Protein AF-A0A0D6ABD8-F1 (afdb_monomer_lite)

Radius of gyration: 13.97 Å; chains: 1; bounding box: 37×17×31 Å

Sequence (48 aa):
MCHNRRISRHKVFQDLGARGKTSVDWFFGFKLHLVVNELGEILHMSRV

pLDDT: mean 83.05, std 7.7, range [59.94, 95.75]

Secondary structure (DSSP, 8-state):
---GGGGGG--TTTTT-EEEE-SS-EEEE--EEEEE-TT--EEEEEE-

Structure (mmCIF, N/CA/C/O backbone):
data_AF-A0A0D6ABD8-F1
#
_entry.id   AF-A0A0D6ABD8-F1
#
loop_
_atom_site.group_PDB
_atom_site.id
_atom_site.type_symbol
_atom_site.label_atom_id
_atom_site.label_alt_id
_atom_site.label_comp_id
_atom_site.label_asym_id
_ato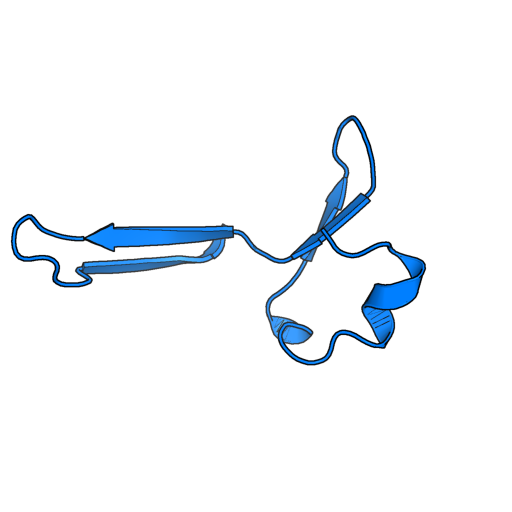m_site.label_entity_id
_atom_site.label_seq_id
_atom_site.pdbx_PDB_ins_code
_atom_site.Cartn_x
_atom_site.Cartn_y
_atom_site.Cartn_z
_atom_site.occupancy
_atom_site.B_iso_or_equiv
_atom_site.auth_seq_id
_atom_site.auth_comp_id
_atom_site.auth_asym_id
_atom_site.auth_atom_id
_atom_site.pdbx_PDB_model_num
ATOM 1 N N . MET A 1 1 ? 4.926 5.219 -5.788 1.00 59.94 1 MET A N 1
ATOM 2 C CA . MET A 1 1 ? 5.342 4.230 -6.806 1.00 59.94 1 MET A CA 1
ATOM 3 C C . MET A 1 1 ? 6.811 3.900 -6.613 1.00 59.94 1 MET A C 1
ATOM 5 O O . MET A 1 1 ? 7.632 4.811 -6.603 1.00 59.94 1 MET A O 1
ATOM 9 N N . CYS A 1 2 ? 7.158 2.632 -6.401 1.00 67.12 2 CYS A N 1
ATOM 10 C CA . CYS A 1 2 ? 8.561 2.231 -6.291 1.00 67.12 2 CYS A CA 1
ATOM 11 C C . CYS A 1 2 ? 9.175 2.031 -7.672 1.00 67.12 2 CYS A C 1
ATOM 13 O O . CYS A 1 2 ? 8.602 1.334 -8.501 1.00 67.12 2 CYS A O 1
ATOM 15 N N . HIS A 1 3 ? 10.359 2.604 -7.892 1.00 71.69 3 HIS A N 1
ATOM 16 C CA . HIS A 1 3 ? 11.162 2.308 -9.076 1.00 71.69 3 HIS A CA 1
ATOM 17 C C . HIS A 1 3 ? 11.538 0.824 -9.110 1.00 71.69 3 HIS A C 1
ATOM 19 O O . HIS A 1 3 ? 11.948 0.272 -8.084 1.00 71.69 3 HIS A O 1
ATOM 25 N N . ASN A 1 4 ? 11.522 0.215 -10.300 1.00 73.88 4 ASN A N 1
ATOM 26 C CA . ASN A 1 4 ? 11.840 -1.205 -10.501 1.00 73.88 4 ASN A CA 1
ATOM 27 C C . ASN A 1 4 ? 13.149 -1.656 -9.829 1.00 73.88 4 ASN A C 1
ATOM 29 O O . ASN A 1 4 ? 13.217 -2.731 -9.238 1.00 73.88 4 ASN A O 1
ATOM 33 N N . ARG A 1 5 ? 14.178 -0.800 -9.841 1.00 79.50 5 ARG A N 1
ATOM 34 C CA . ARG A 1 5 ? 15.491 -1.077 -9.229 1.00 79.50 5 ARG A CA 1
ATOM 35 C C . ARG A 1 5 ? 15.450 -1.232 -7.703 1.00 79.50 5 ARG A C 1
ATOM 37 O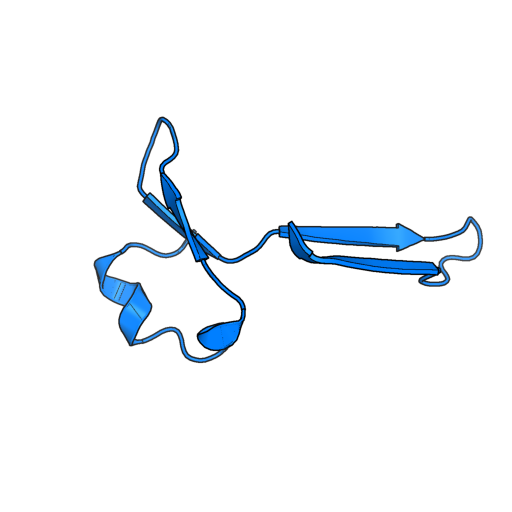 O . ARG A 1 5 ? 16.385 -1.778 -7.131 1.0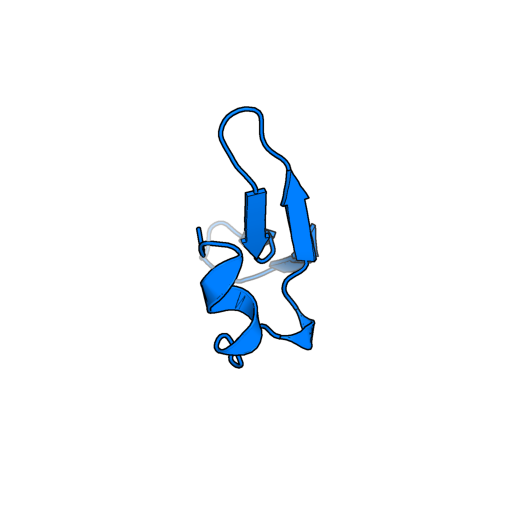0 79.50 5 ARG A O 1
ATOM 44 N N . ARG A 1 6 ? 14.412 -0.719 -7.035 1.00 78.94 6 ARG A N 1
ATOM 45 C CA . ARG A 1 6 ? 14.259 -0.745 -5.570 1.00 78.94 6 ARG A CA 1
ATOM 46 C C . ARG A 1 6 ? 13.266 -1.808 -5.088 1.00 78.94 6 ARG A C 1
ATOM 48 O O . ARG A 1 6 ? 13.118 -1.957 -3.881 1.00 78.94 6 ARG A O 1
ATOM 55 N N . ILE A 1 7 ? 12.631 -2.560 -5.994 1.00 79.81 7 ILE A N 1
ATOM 56 C CA . ILE A 1 7 ? 11.641 -3.596 -5.650 1.00 79.81 7 ILE A CA 1
ATOM 57 C C . ILE A 1 7 ? 12.247 -4.663 -4.733 1.00 79.81 7 ILE A C 1
ATOM 59 O O . ILE A 1 7 ? 11.652 -4.992 -3.717 1.00 79.81 7 ILE A O 1
ATOM 63 N N . SER A 1 8 ? 13.466 -5.134 -5.019 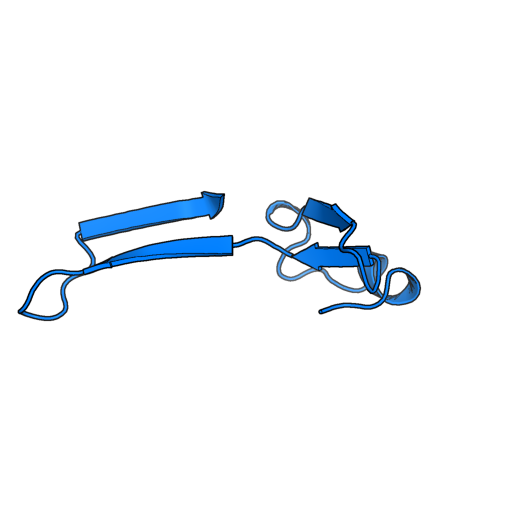1.00 79.94 8 SER A N 1
ATOM 64 C CA . SER A 1 8 ? 14.134 -6.174 -4.215 1.00 79.94 8 SER A CA 1
ATOM 65 C C . SER A 1 8 ? 14.433 -5.760 -2.769 1.00 79.94 8 SER A C 1
ATOM 67 O O . SER A 1 8 ? 14.652 -6.611 -1.913 1.00 79.94 8 SER A O 1
ATOM 69 N N . ARG A 1 9 ? 14.450 -4.453 -2.480 1.00 82.44 9 ARG A N 1
ATOM 70 C CA . ARG A 1 9 ? 14.633 -3.913 -1.124 1.00 82.44 9 ARG A CA 1
ATOM 71 C C . ARG A 1 9 ? 13.302 -3.698 -0.401 1.00 82.44 9 ARG A C 1
ATOM 73 O O . ARG A 1 9 ? 13.302 -3.407 0.792 1.00 82.44 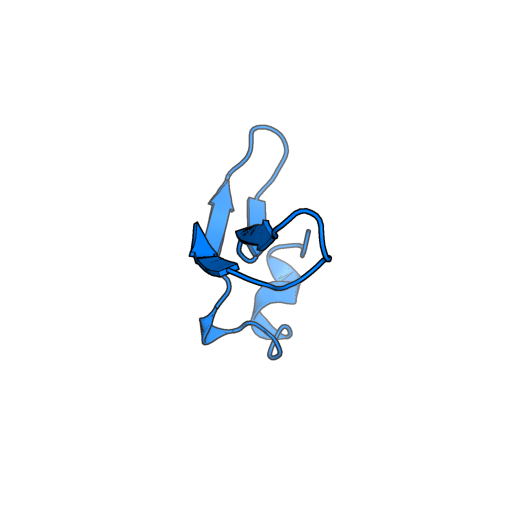9 ARG A O 1
ATOM 80 N N . HIS A 1 10 ? 12.179 -3.815 -1.105 1.00 78.62 10 HIS A N 1
ATOM 81 C CA . HIS A 1 10 ? 10.859 -3.514 -0.577 1.00 78.62 10 HIS A CA 1
ATOM 82 C C . HIS A 1 10 ? 10.250 -4.763 0.073 1.00 78.62 10 HIS A C 1
ATOM 84 O O . HIS A 1 10 ? 9.556 -5.540 -0.571 1.00 78.62 10 HIS A O 1
ATOM 90 N N . LYS A 1 11 ? 10.539 -4.960 1.364 1.00 77.69 11 LYS A N 1
ATOM 91 C CA . LYS A 1 11 ? 10.115 -6.154 2.122 1.00 77.69 11 LYS A CA 1
ATOM 92 C C . LYS A 1 11 ? 8.712 -6.052 2.728 1.00 77.69 11 LYS A C 1
ATOM 94 O O . LYS A 1 11 ? 8.084 -7.069 2.973 1.00 77.69 11 LYS A O 1
ATOM 99 N N . VAL A 1 12 ? 8.212 -4.832 2.949 1.00 80.25 12 VAL A N 1
ATOM 100 C CA . VAL A 1 12 ? 6.933 -4.580 3.649 1.00 80.25 12 VAL A CA 1
ATOM 101 C C . VAL A 1 12 ? 5.733 -5.145 2.886 1.00 80.25 12 VAL A C 1
ATOM 103 O O . VAL A 1 12 ? 4.778 -5.619 3.487 1.00 80.25 12 VAL A O 1
ATOM 106 N N . PHE A 1 13 ? 5.797 -5.128 1.557 1.00 75.00 13 PHE A N 1
ATOM 107 C CA . PHE A 1 13 ? 4.715 -5.586 0.688 1.00 75.00 13 PHE A CA 1
ATOM 108 C C . PHE A 1 13 ? 5.206 -6.618 -0.324 1.00 75.00 13 PHE A C 1
ATOM 110 O O . PHE A 1 13 ? 4.682 -6.684 -1.429 1.00 75.00 13 PHE A O 1
ATOM 117 N N . GLN A 1 14 ? 6.237 -7.394 0.019 1.00 75.56 14 GLN A N 1
ATOM 118 C CA . GLN A 1 14 ? 6.855 -8.336 -0.915 1.00 75.56 14 GLN A CA 1
ATOM 119 C C . GLN A 1 14 ? 5.861 -9.396 -1.417 1.00 75.56 14 GLN A C 1
ATOM 121 O O . GLN A 1 14 ? 5.854 -9.690 -2.608 1.00 75.56 14 GLN A O 1
ATOM 126 N N . ASP A 1 15 ? 4.977 -9.876 -0.540 1.00 78.69 15 ASP A N 1
ATOM 127 C CA . ASP A 1 15 ? 3.971 -10.903 -0.862 1.00 78.69 15 ASP A CA 1
ATOM 128 C C . ASP A 1 15 ? 2.598 -10.319 -1.241 1.00 78.69 15 ASP A C 1
ATOM 130 O O . ASP A 1 15 ? 1.681 -11.036 -1.647 1.00 78.69 15 ASP A O 1
ATOM 134 N N . LEU A 1 16 ? 2.437 -9.002 -1.092 1.00 78.44 16 LEU A N 1
ATOM 135 C CA . LEU A 1 16 ? 1.181 -8.291 -1.350 1.00 78.44 16 LEU A CA 1
ATOM 136 C C . LEU A 1 16 ? 1.234 -7.464 -2.636 1.00 78.44 16 LEU A C 1
ATOM 138 O O . LEU A 1 16 ? 0.211 -7.302 -3.293 1.00 78.44 16 LEU A O 1
ATOM 142 N N . GLY A 1 17 ? 2.403 -6.933 -2.991 1.00 80.38 17 GLY A N 1
ATOM 143 C CA . GLY A 1 17 ? 2.610 -6.072 -4.146 1.00 80.38 17 GLY A CA 1
ATOM 144 C C . GLY A 1 17 ? 2.817 -6.856 -5.437 1.00 80.38 17 GLY A C 1
ATOM 145 O O . GLY A 1 17 ? 3.624 -7.780 -5.499 1.00 80.38 17 GLY A O 1
ATOM 146 N N . ALA A 1 18 ? 2.140 -6.428 -6.500 1.00 83.44 18 ALA A N 1
ATOM 147 C CA . ALA A 1 18 ? 2.367 -6.906 -7.856 1.00 83.44 18 ALA A CA 1
ATOM 148 C C . ALA A 1 18 ? 3.083 -5.835 -8.687 1.00 83.44 18 ALA A C 1
ATOM 150 O O . ALA A 1 18 ? 3.022 -4.634 -8.401 1.00 83.44 18 ALA A O 1
ATOM 151 N N . ARG A 1 19 ? 3.778 -6.267 -9.744 1.00 83.31 19 ARG A N 1
ATOM 152 C CA . ARG A 1 19 ? 4.366 -5.346 -10.720 1.00 83.31 19 ARG A CA 1
ATOM 153 C C . ARG A 1 19 ? 3.349 -5.053 -11.820 1.00 83.31 19 ARG A C 1
ATOM 155 O O . ARG A 1 19 ? 2.921 -5.974 -12.506 1.00 83.31 19 ARG A O 1
ATOM 162 N N . GLY A 1 20 ? 3.016 -3.783 -12.023 1.00 83.12 20 GLY A N 1
ATOM 163 C CA . GLY A 1 20 ? 2.121 -3.334 -13.090 1.00 83.12 20 GLY A CA 1
ATOM 164 C C . GLY A 1 20 ? 2.796 -2.336 -14.028 1.00 83.12 20 GLY A C 1
ATOM 165 O O . GLY A 1 20 ? 3.732 -1.637 -13.637 1.00 83.12 20 GLY A O 1
ATOM 166 N N . LYS A 1 21 ? 2.329 -2.270 -15.279 1.00 84.50 21 LYS A N 1
ATOM 167 C CA . LYS A 1 21 ? 2.787 -1.298 -16.282 1.00 84.50 21 LYS A CA 1
ATOM 168 C C . LYS A 1 21 ? 1.706 -0.242 -16.491 1.00 84.50 21 LYS A C 1
ATOM 170 O O . LYS A 1 21 ? 0.562 -0.583 -16.769 1.00 84.50 21 LYS A O 1
ATOM 175 N N . THR A 1 22 ? 2.074 1.026 -16.364 1.00 80.06 22 THR A N 1
ATOM 176 C CA . THR A 1 22 ? 1.228 2.166 -16.744 1.00 80.06 22 THR A CA 1
ATOM 177 C C . THR A 1 22 ? 1.750 2.802 -18.029 1.00 80.06 22 THR A C 1
ATOM 179 O O . THR A 1 22 ? 2.811 2.424 -18.527 1.00 80.06 22 THR A O 1
ATOM 182 N N . SER A 1 23 ? 1.013 3.771 -18.573 1.00 82.69 23 SER A N 1
ATOM 183 C CA . SER A 1 23 ? 1.447 4.564 -19.731 1.00 82.69 23 SER A CA 1
ATOM 184 C C . SER A 1 23 ? 2.734 5.356 -19.476 1.00 82.69 23 SER A C 1
ATOM 186 O O . SER A 1 23 ? 3.416 5.711 -20.432 1.00 82.69 23 SER A O 1
ATOM 188 N N . VAL A 1 24 ? 3.066 5.616 -18.206 1.00 79.12 24 VAL A N 1
ATOM 189 C CA . VAL A 1 24 ? 4.197 6.464 -17.805 1.00 79.12 24 VAL A CA 1
ATOM 190 C C . VAL A 1 24 ? 5.393 5.636 -17.339 1.00 79.12 24 VAL A C 1
ATOM 192 O O . VAL A 1 24 ? 6.516 5.925 -17.734 1.00 79.12 24 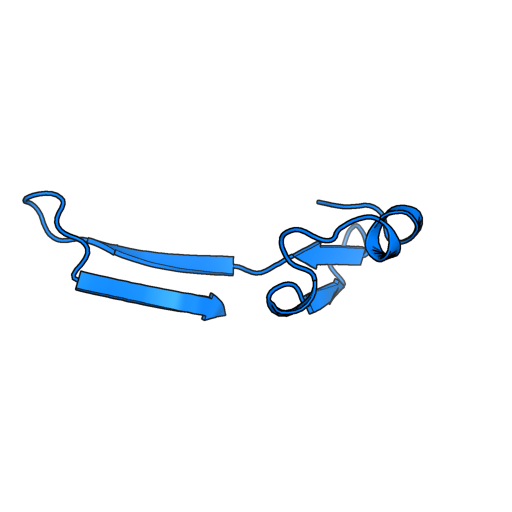VAL A O 1
ATOM 195 N N . ASP A 1 25 ? 5.177 4.600 -16.523 1.00 77.31 25 ASP A N 1
ATOM 196 C CA . ASP A 1 25 ? 6.260 3.726 -16.049 1.00 77.31 25 ASP A CA 1
ATOM 197 C C . ASP A 1 25 ? 5.725 2.393 -15.484 1.00 77.31 25 ASP A C 1
ATOM 199 O O . ASP A 1 25 ? 4.517 2.141 -15.389 1.00 77.31 25 ASP A O 1
ATOM 203 N N . TRP A 1 26 ? 6.642 1.531 -15.068 1.00 81.00 26 TRP A N 1
ATOM 204 C CA . TRP A 1 26 ? 6.395 0.388 -14.209 1.00 81.00 26 TRP A CA 1
ATOM 205 C C . TRP A 1 26 ? 6.242 0.808 -12.746 1.00 81.00 26 TRP A C 1
ATOM 207 O O . TRP A 1 26 ? 6.997 1.629 -12.228 1.00 81.00 26 TRP A O 1
ATOM 217 N N . PHE A 1 27 ? 5.304 0.177 -12.046 1.00 81.75 27 PHE A N 1
ATOM 218 C CA . PHE A 1 27 ? 5.137 0.327 -10.605 1.00 81.75 27 PHE A CA 1
ATOM 219 C C . PHE A 1 27 ? 5.122 -1.031 -9.907 1.00 81.75 27 PHE A C 1
ATOM 221 O O . PHE A 1 27 ? 4.781 -2.052 -10.502 1.00 81.75 27 PHE A O 1
ATOM 228 N N . PHE A 1 28 ? 5.464 -1.024 -8.621 1.00 84.12 28 PHE A N 1
ATOM 229 C CA . PHE A 1 28 ? 5.330 -2.168 -7.725 1.00 84.12 28 PHE A CA 1
ATOM 230 C C . PHE A 1 28 ? 4.499 -1.763 -6.511 1.00 84.12 28 PHE A C 1
ATOM 232 O O . PHE A 1 28 ? 4.885 -0.840 -5.786 1.00 84.12 28 PHE A O 1
ATOM 239 N N . GLY A 1 29 ? 3.351 -2.413 -6.336 1.00 83.81 29 GLY A N 1
ATOM 240 C CA . GLY A 1 29 ? 2.390 -2.128 -5.273 1.00 83.81 29 GLY A CA 1
ATOM 241 C C . GLY A 1 29 ? 1.092 -2.919 -5.443 1.00 83.81 29 GLY A C 1
ATOM 242 O O . GLY A 1 29 ? 0.977 -3.752 -6.336 1.00 83.81 29 GLY A O 1
ATOM 243 N N . PHE A 1 30 ? 0.117 -2.654 -4.583 1.00 83.62 30 PHE A N 1
ATOM 244 C CA . PHE A 1 30 ? -1.231 -3.224 -4.641 1.00 83.62 30 PHE A CA 1
ATOM 245 C C . PHE A 1 30 ? -2.245 -2.112 -4.394 1.00 83.62 30 PHE A C 1
ATOM 247 O O . PHE A 1 30 ? -1.909 -1.092 -3.783 1.00 83.62 30 PHE A O 1
ATOM 254 N N . LYS A 1 31 ? -3.471 -2.280 -4.888 1.00 83.31 31 LYS A N 1
ATOM 255 C CA . LYS A 1 31 ? -4.562 -1.354 -4.590 1.00 83.31 31 LYS A CA 1
ATOM 256 C C . LYS A 1 31 ? -5.431 -1.938 -3.491 1.00 83.31 31 LYS A C 1
ATOM 258 O O . LYS A 1 31 ? -5.801 -3.108 -3.543 1.00 83.31 31 LYS A O 1
ATOM 263 N N . LEU A 1 32 ? -5.743 -1.110 -2.499 1.00 87.19 32 LEU A N 1
ATOM 264 C CA . LEU A 1 32 ? -6.648 -1.459 -1.414 1.00 87.19 32 LEU A CA 1
ATOM 265 C C . LEU A 1 32 ? -7.997 -0.790 -1.656 1.00 87.19 32 LEU A C 1
ATOM 267 O O . LEU A 1 32 ? -8.075 0.431 -1.772 1.00 87.19 32 LEU A O 1
ATOM 271 N N . HIS A 1 33 ? -9.045 -1.598 -1.720 1.00 88.81 33 HIS A N 1
ATOM 272 C CA . HIS A 1 33 ? -10.426 -1.151 -1.791 1.00 88.81 33 HIS A CA 1
ATOM 273 C C . HIS A 1 33 ? -11.060 -1.363 -0.417 1.00 88.81 33 HIS A C 1
ATOM 275 O O . HIS A 1 33 ? -11.207 -2.499 0.038 1.00 88.81 33 HIS A O 1
ATOM 281 N N . LEU A 1 34 ? -11.384 -0.253 0.245 1.00 92.75 34 LEU A N 1
ATOM 282 C CA . LEU A 1 34 ? -12.028 -0.217 1.554 1.00 92.75 34 LEU A CA 1
ATOM 283 C C . LEU A 1 34 ? -13.485 0.201 1.374 1.00 92.75 34 LEU A C 1
ATOM 285 O O . LEU A 1 34 ? -13.756 1.232 0.763 1.00 92.75 34 LEU A O 1
ATOM 289 N N . VAL A 1 35 ? -14.405 -0.591 1.917 1.00 93.56 35 VAL A N 1
ATOM 290 C CA . VAL A 1 35 ? -15.824 -0.242 2.021 1.00 93.56 35 VAL A CA 1
ATOM 291 C C . VAL A 1 35 ? -16.099 0.105 3.476 1.00 93.56 35 VAL A C 1
ATOM 293 O O . VAL A 1 35 ? -15.853 -0.718 4.360 1.00 93.56 35 VAL A O 1
ATOM 296 N N . VAL A 1 36 ? -16.591 1.318 3.711 1.00 95.75 36 VAL A N 1
ATOM 297 C CA . VAL A 1 36 ? -16.923 1.843 5.041 1.00 95.75 36 VAL A CA 1
ATOM 298 C C . VAL A 1 36 ? -18.383 2.277 5.098 1.00 95.75 36 VAL A C 1
ATOM 300 O O . VAL A 1 36 ? -18.935 2.701 4.082 1.00 95.75 36 VAL A O 1
ATOM 303 N N . ASN A 1 37 ? -19.006 2.143 6.269 1.00 94.56 37 ASN A N 1
ATOM 304 C CA . ASN A 1 37 ? -20.354 2.659 6.513 1.00 94.56 37 ASN A CA 1
ATOM 305 C C . ASN A 1 37 ? -20.334 4.132 6.964 1.00 94.56 37 ASN A C 1
ATOM 307 O O . ASN A 1 37 ? -19.276 4.731 7.156 1.00 94.56 37 ASN A O 1
ATOM 311 N N . GLU A 1 38 ? -21.518 4.714 7.153 1.00 94.00 38 GLU A N 1
ATOM 312 C CA . GLU A 1 38 ? -21.692 6.116 7.567 1.00 94.00 38 GLU A CA 1
ATOM 313 C C . GLU A 1 38 ? -21.180 6.407 8.989 1.00 94.00 38 GLU A C 1
ATOM 315 O O . GLU A 1 38 ? -20.869 7.551 9.310 1.00 94.00 38 GLU A O 1
ATOM 320 N N . LEU A 1 39 ? -21.044 5.373 9.826 1.00 95.31 39 LEU A N 1
ATOM 321 C CA . LEU A 1 39 ? -20.463 5.460 11.169 1.00 95.31 39 LEU A CA 1
ATOM 322 C C . LEU A 1 39 ? -18.929 5.311 11.159 1.00 95.31 39 LEU A C 1
ATOM 324 O O . LEU A 1 39 ? -18.292 5.458 12.200 1.00 95.31 39 LEU A O 1
ATOM 328 N N . GLY A 1 40 ? -18.325 5.047 9.994 1.00 90.69 40 GLY A N 1
ATOM 329 C CA . GLY A 1 40 ? -16.882 4.879 9.822 1.00 90.69 40 GLY A CA 1
ATOM 330 C C . GLY A 1 40 ? -16.357 3.464 10.085 1.00 90.69 40 GLY A C 1
ATOM 331 O O . GLY A 1 40 ? -15.144 3.266 10.150 1.00 90.69 40 GLY A O 1
ATOM 332 N N . GLU A 1 41 ? -17.230 2.467 10.221 1.00 93.62 41 GLU A N 1
ATOM 333 C CA . GLU A 1 41 ? -16.831 1.072 10.411 1.00 93.62 41 GLU A CA 1
ATOM 334 C C . GLU A 1 41 ? -16.408 0.433 9.085 1.00 93.62 41 GLU A C 1
ATOM 336 O O . GLU A 1 41 ? -17.025 0.650 8.038 1.00 93.62 41 GLU A O 1
ATOM 341 N N . ILE A 1 42 ? -15.358 -0.391 9.133 1.00 94.19 42 ILE A N 1
ATOM 342 C CA . ILE A 1 42 ? -14.846 -1.115 7.967 1.00 94.19 42 ILE A CA 1
ATOM 343 C C . ILE A 1 42 ? -15.734 -2.334 7.720 1.00 94.19 42 ILE A C 1
ATOM 345 O O . ILE A 1 42 ? -15.691 -3.307 8.468 1.00 94.19 42 ILE A O 1
ATOM 349 N N . LEU A 1 43 ? -16.506 -2.291 6.636 1.00 93.12 43 LEU A N 1
ATOM 350 C CA . LEU A 1 43 ? -17.375 -3.389 6.213 1.00 93.12 43 LEU A CA 1
ATOM 351 C C . LEU A 1 43 ? -16.629 -4.414 5.359 1.00 93.12 43 LEU A C 1
ATOM 353 O O . LEU A 1 43 ? -16.925 -5.605 5.406 1.00 93.12 43 LEU A O 1
ATOM 357 N N . HIS A 1 44 ? -15.677 -3.955 4.545 1.00 91.25 44 HIS A N 1
ATOM 358 C CA . HIS A 1 44 ? -14.951 -4.833 3.638 1.00 91.25 44 HIS A CA 1
ATOM 359 C C . HIS A 1 44 ? -13.586 -4.262 3.256 1.00 91.25 44 HIS A C 1
ATOM 361 O O . HIS A 1 44 ? -13.436 -3.061 3.024 1.00 91.25 44 HIS A O 1
ATOM 367 N N . MET A 1 45 ? -12.599 -5.149 3.143 1.00 90.75 45 MET A N 1
ATOM 368 C CA . MET A 1 45 ? -11.250 -4.837 2.686 1.00 90.75 45 MET A CA 1
ATOM 369 C C . MET A 1 45 ? -10.850 -5.845 1.609 1.00 90.75 45 MET A C 1
ATOM 371 O O . MET A 1 45 ? -10.654 -7.022 1.898 1.00 90.75 45 MET A O 1
ATOM 375 N N . SER A 1 46 ? -10.691 -5.379 0.371 1.00 88.69 46 SER A N 1
ATOM 376 C CA . SER A 1 46 ? -10.243 -6.216 -0.747 1.00 88.69 46 SER A CA 1
ATOM 377 C C . SER A 1 46 ? -9.054 -5.617 -1.478 1.00 88.69 46 SER A C 1
ATOM 379 O O . SER A 1 46 ? -8.952 -4.402 -1.646 1.00 88.69 46 SER A O 1
ATOM 381 N N . ARG A 1 47 ? -8.173 -6.493 -1.958 1.00 81.44 47 ARG A N 1
ATOM 382 C CA . ARG A 1 47 ? -7.085 -6.142 -2.876 1.00 81.44 47 ARG A CA 1
ATOM 383 C C . ARG A 1 47 ? -7.536 -6.307 -4.330 1.00 81.44 47 ARG A C 1
ATOM 385 O O . ARG A 1 47 ? -8.256 -7.262 -4.619 1.00 81.44 47 ARG A O 1
ATOM 392 N N . VAL A 1 48 ? -7.093 -5.408 -5.210 1.00 71.69 48 VAL A N 1
ATOM 393 C CA . VAL A 1 48 ? -7.307 -5.453 -6.674 1.00 71.69 48 VAL A CA 1
ATOM 394 C C . VAL A 1 48 ? -5.974 -5.356 -7.401 1.00 71.69 48 VAL A C 1
ATOM 396 O O . VAL A 1 48 ? -5.099 -4.585 -6.930 1.00 71.69 48 VAL A O 1
#

Foldseek 3Di:
DDDPVCLVVPPPCVVPWDWDADPVGIDTGWDWDFDADPVGDTPDIDID